Protein AF-A0A956P6Z5-F1 (afdb_monomer_lite)

Sequence (85 aa):
MSSINTNVSAMNALSIMRNVNSDLATTQERISTGSKVNSAKDNAAYFAISETMKGDSGMYKSIDEGLTMTKNVVSTARLGAETFA

Radius of gyration: 29.42 Å; chains: 1; bounding box: 66×23×84 Å

Foldseek 3Di:
DDDVPDDVVVVVVVVVVVVVVVVVVLVVVCVVVVDNQDDCVSPVVVVVVVVVVVVVVVVVVVVVVVVVVVVVVVVVVVVVVVVVD

Structure (mmCIF, N/CA/C/O backbone):
data_AF-A0A956P6Z5-F1
#
_entry.id   AF-A0A956P6Z5-F1
#
loop_
_atom_site.group_PDB
_atom_site.id
_atom_site.type_symbol
_atom_site.label_atom_id
_atom_site.label_alt_id
_atom_site.label_comp_id
_atom_site.label_asym_id
_atom_site.label_entity_id
_atom_site.label_seq_id
_atom_site.pdbx_PDB_ins_code
_atom_site.Cartn_x
_atom_site.Cartn_y
_atom_site.Cartn_z
_atom_site.occupancy
_atom_site.B_iso_or_equiv
_atom_site.auth_seq_id
_atom_site.auth_comp_id
_atom_site.auth_asym_id
_atom_site.auth_atom_id
_atom_site.pdbx_PDB_model_num
ATOM 1 N N . MET A 1 1 ? -29.738 1.275 42.071 1.00 52.28 1 MET A N 1
ATOM 2 C CA . MET A 1 1 ? -29.004 0.160 41.435 1.00 52.28 1 MET A CA 1
ATOM 3 C C . MET A 1 1 ? -27.567 0.167 41.937 1.00 52.28 1 MET A C 1
ATOM 5 O O . MET A 1 1 ? -26.702 0.750 41.303 1.00 52.28 1 MET A O 1
ATOM 9 N N . SER A 1 2 ? -27.333 -0.418 43.110 1.00 51.53 2 SER A N 1
ATOM 10 C CA . SER A 1 2 ? -25.989 -0.732 43.598 1.00 51.53 2 SER A CA 1
ATOM 11 C C . SER A 1 2 ? -25.876 -2.250 43.558 1.00 51.53 2 SER A C 1
ATOM 13 O O . SER A 1 2 ? -26.413 -2.933 44.425 1.00 51.53 2 SER A O 1
ATOM 15 N N . SER A 1 3 ? -25.294 -2.778 42.485 1.00 54.03 3 SER A N 1
ATOM 16 C CA . SER A 1 3 ? -24.974 -4.199 42.379 1.00 54.03 3 SER A CA 1
ATOM 17 C C . SER A 1 3 ? -23.496 -4.352 42.716 1.00 54.03 3 SER A C 1
ATOM 19 O O . SER A 1 3 ? -22.642 -4.065 41.883 1.00 54.03 3 SER A O 1
ATOM 21 N N . ILE A 1 4 ? -23.205 -4.801 43.942 1.00 62.06 4 ILE A N 1
ATOM 22 C CA . ILE A 1 4 ? -21.846 -5.063 44.460 1.00 62.06 4 ILE A CA 1
ATOM 23 C C . ILE A 1 4 ? -21.065 -6.025 43.543 1.00 62.06 4 ILE A C 1
ATOM 25 O O . ILE A 1 4 ? -19.856 -5.892 43.395 1.00 62.06 4 ILE A O 1
ATOM 29 N N . ASN A 1 5 ? -21.767 -6.940 42.866 1.00 67.06 5 ASN A N 1
ATOM 30 C CA . ASN A 1 5 ? -21.163 -7.983 42.032 1.00 67.06 5 ASN A CA 1
ATOM 31 C C . ASN A 1 5 ? -21.142 -7.667 40.525 1.00 67.06 5 ASN A C 1
ATOM 33 O O . ASN A 1 5 ? -20.496 -8.379 39.761 1.00 67.06 5 ASN A O 1
ATOM 37 N N . THR A 1 6 ? -21.856 -6.641 40.048 1.00 65.06 6 THR A N 1
ATOM 38 C CA . THR A 1 6 ? -21.901 -6.321 38.609 1.00 65.06 6 THR A CA 1
ATOM 39 C C . THR A 1 6 ? -22.022 -4.821 38.412 1.00 65.06 6 THR A C 1
ATOM 41 O O . THR A 1 6 ? -23.101 -4.238 38.512 1.00 65.06 6 THR A O 1
ATOM 44 N N . ASN A 1 7 ? -20.889 -4.191 38.119 1.00 78.44 7 ASN A N 1
ATOM 45 C CA . ASN A 1 7 ? -20.813 -2.764 37.860 1.00 78.44 7 ASN A CA 1
ATOM 46 C C . ASN A 1 7 ? -20.897 -2.512 36.348 1.00 78.44 7 ASN A C 1
ATOM 48 O O . ASN A 1 7 ? -19.903 -2.597 35.628 1.00 78.44 7 ASN A O 1
ATOM 52 N N . VAL A 1 8 ? -22.102 -2.205 35.864 1.00 81.88 8 VAL A N 1
ATOM 53 C CA . VAL A 1 8 ? -22.367 -1.917 34.444 1.00 81.88 8 VAL A CA 1
ATOM 54 C C . VAL A 1 8 ? -21.535 -0.728 33.942 1.00 81.88 8 VAL A C 1
ATOM 56 O O . VAL A 1 8 ? -21.055 -0.761 32.812 1.00 81.88 8 VAL A O 1
ATOM 59 N N . SER A 1 9 ? -21.274 0.274 34.789 1.00 83.19 9 SER A N 1
ATOM 60 C CA . SER A 1 9 ? -20.404 1.407 34.448 1.00 83.19 9 SER A CA 1
ATOM 61 C C . SER A 1 9 ? -18.957 0.965 34.222 1.00 83.19 9 SER A C 1
ATOM 63 O O . SER A 1 9 ? -18.327 1.409 33.265 1.00 83.19 9 SER A O 1
ATOM 65 N N . ALA A 1 10 ? -18.444 0.044 35.046 1.00 84.00 10 ALA A N 1
ATOM 66 C CA . ALA A 1 10 ? -17.114 -0.538 34.862 1.00 84.00 10 ALA A CA 1
ATOM 67 C C . ALA A 1 10 ? -17.041 -1.441 33.617 1.00 84.00 10 ALA A C 1
ATOM 69 O O . ALA A 1 10 ? -16.038 -1.420 32.911 1.00 84.00 10 ALA A O 1
ATOM 70 N N . MET A 1 11 ? -18.104 -2.189 33.297 1.00 87.56 11 MET A N 1
ATOM 71 C CA . MET A 1 11 ? -18.166 -2.979 32.058 1.00 87.56 11 MET A CA 1
ATOM 72 C C . MET A 1 11 ? -18.204 -2.096 30.806 1.00 87.56 11 MET A C 1
ATOM 74 O O . MET A 1 11 ? -17.537 -2.406 29.821 1.00 87.56 11 MET A O 1
ATOM 78 N N . ASN A 1 12 ? -18.930 -0.976 30.849 1.00 87.62 12 ASN A N 1
ATOM 79 C CA . ASN A 1 12 ? -18.937 -0.001 29.762 1.00 87.62 12 ASN A CA 1
ATOM 80 C C . ASN A 1 12 ? -17.559 0.658 29.601 1.00 87.62 12 ASN A C 1
ATOM 82 O O . ASN A 1 12 ? -17.019 0.700 28.499 1.00 87.62 12 ASN A O 1
ATOM 86 N N . ALA A 1 13 ? -16.940 1.080 30.710 1.00 88.06 13 ALA A N 1
ATOM 87 C CA . ALA A 1 13 ? -15.577 1.604 30.704 1.00 88.06 13 ALA A CA 1
ATOM 88 C C . ALA A 1 13 ? -14.578 0.584 30.134 1.00 88.06 13 ALA A C 1
ATOM 90 O O . ALA A 1 13 ? -13.745 0.949 29.312 1.00 88.06 13 ALA A O 1
ATOM 91 N N . LEU A 1 14 ? -14.700 -0.700 30.489 1.00 90.19 14 LEU A N 1
ATOM 92 C CA . LEU A 1 14 ? -13.872 -1.770 29.932 1.00 90.19 14 LEU A CA 1
ATOM 93 C C . LEU A 1 14 ? -14.109 -1.967 28.428 1.00 90.19 14 LEU A C 1
ATOM 95 O O . LEU A 1 14 ? -13.153 -2.185 27.688 1.00 90.19 14 LEU A O 1
ATOM 99 N N . SER A 1 15 ? -15.353 -1.872 27.953 1.00 90.75 15 SER A N 1
ATOM 100 C CA . SER A 1 15 ? -15.662 -1.935 26.519 1.00 90.75 15 SER A CA 1
ATOM 101 C C . SER A 1 15 ? -15.048 -0.761 25.755 1.00 90.75 15 SER A C 1
ATOM 103 O O . SER A 1 15 ? -14.438 -0.960 24.707 1.00 90.75 15 SER A O 1
ATOM 105 N N . ILE A 1 16 ? -15.152 0.453 26.304 1.00 91.94 16 ILE A N 1
ATOM 106 C CA . ILE A 1 16 ? -14.497 1.646 25.758 1.00 91.94 16 ILE A CA 1
ATOM 107 C C . ILE A 1 16 ? -12.981 1.454 25.757 1.00 91.94 16 ILE A C 1
ATOM 109 O O . ILE A 1 16 ? -12.338 1.706 24.746 1.00 91.94 16 ILE A O 1
ATOM 113 N N . MET A 1 17 ? -12.403 0.943 26.844 1.00 92.69 17 MET A N 1
ATOM 114 C CA . MET A 1 17 ? -10.960 0.735 26.942 1.00 92.69 17 MET A CA 1
ATOM 115 C C . MET A 1 17 ? -10.455 -0.314 25.940 1.00 92.69 17 MET A C 1
ATOM 117 O O . MET A 1 17 ? -9.381 -0.148 25.370 1.00 92.69 17 MET A O 1
ATOM 121 N N . ARG A 1 18 ? -11.239 -1.368 25.673 1.00 95.00 18 ARG A N 1
ATOM 122 C CA . ARG A 1 18 ? -10.945 -2.351 24.616 1.00 95.00 18 ARG A CA 1
ATOM 123 C C . ARG A 1 18 ? -10.962 -1.713 23.228 1.00 95.00 18 ARG A C 1
ATOM 125 O O . ARG A 1 18 ? -10.050 -1.979 22.452 1.00 95.00 18 ARG A O 1
ATOM 132 N N . ASN A 1 19 ? -11.942 -0.853 22.946 1.00 95.19 19 ASN A N 1
ATOM 133 C CA . ASN A 1 19 ? -11.994 -0.101 21.690 1.00 95.19 19 ASN A CA 1
ATOM 134 C C . ASN A 1 19 ? -10.789 0.839 21.555 1.00 95.19 19 ASN A C 1
ATOM 136 O O . ASN A 1 19 ? -10.076 0.762 20.563 1.00 95.19 19 ASN A O 1
ATOM 140 N N . VAL A 1 20 ? -10.481 1.628 22.590 1.00 94.69 20 VAL A N 1
ATOM 141 C CA . VAL A 1 20 ? -9.307 2.520 22.611 1.00 94.69 20 VAL A CA 1
ATOM 142 C C . VAL A 1 20 ? -8.011 1.740 22.388 1.00 94.69 20 VAL A C 1
ATOM 144 O O . VAL A 1 20 ? -7.146 2.187 21.642 1.00 94.69 20 VAL A O 1
ATOM 147 N N . ASN A 1 21 ? -7.867 0.562 22.998 1.00 95.50 21 ASN A N 1
ATOM 148 C CA . ASN A 1 21 ? -6.683 -0.272 22.808 1.00 95.50 21 ASN A CA 1
ATOM 149 C C . ASN A 1 21 ? -6.582 -0.824 21.374 1.00 95.50 21 ASN A C 1
ATOM 151 O O . ASN A 1 21 ? -5.485 -0.909 20.828 1.00 95.50 21 ASN A O 1
ATOM 155 N N . SER A 1 22 ? -7.716 -1.164 20.752 1.00 94.25 22 SER A N 1
ATOM 156 C CA . SER A 1 22 ? -7.772 -1.560 19.339 1.00 94.25 22 SER A CA 1
ATOM 157 C C . SER A 1 22 ? -7.383 -0.402 18.415 1.00 94.25 22 SER A C 1
ATOM 159 O O . SER A 1 22 ? -6.534 -0.570 17.543 1.00 94.25 22 SER A O 1
ATOM 161 N N . ASP A 1 23 ? -7.943 0.789 18.639 1.00 92.81 23 ASP A N 1
ATOM 162 C CA . ASP A 1 23 ? -7.641 1.990 17.851 1.00 92.81 23 ASP A CA 1
ATOM 163 C C . ASP A 1 23 ? -6.170 2.405 17.995 1.00 92.81 23 ASP A C 1
ATOM 165 O O . ASP A 1 23 ? -5.516 2.811 17.025 1.00 92.81 23 ASP A O 1
ATOM 169 N N . LEU A 1 24 ? -5.620 2.261 19.204 1.00 94.00 24 LEU A N 1
ATOM 170 C CA . LEU A 1 24 ? -4.210 2.490 19.484 1.00 94.00 24 LEU A CA 1
ATOM 171 C C . LEU A 1 24 ? -3.324 1.503 18.715 1.00 94.00 24 LEU A C 1
ATOM 173 O O . LEU A 1 24 ? -2.329 1.932 18.134 1.00 94.00 24 LEU A O 1
ATOM 177 N N . ALA A 1 25 ? -3.681 0.217 18.667 1.00 92.31 25 ALA A N 1
ATOM 178 C CA . ALA A 1 25 ? -2.932 -0.787 17.913 1.00 92.31 25 ALA A CA 1
ATOM 179 C C . ALA A 1 25 ? -2.892 -0.454 16.412 1.00 92.31 25 ALA A C 1
ATOM 181 O O . ALA A 1 25 ? -1.813 -0.416 15.823 1.00 92.31 25 ALA A O 1
ATOM 182 N N . THR A 1 26 ? -4.034 -0.102 15.809 1.00 89.88 26 THR A N 1
ATOM 183 C CA . THR A 1 26 ? -4.086 0.340 14.404 1.00 89.88 26 THR A CA 1
ATOM 184 C C . THR A 1 26 ? -3.268 1.612 14.172 1.00 89.88 26 THR A C 1
ATOM 186 O O . THR A 1 26 ? -2.583 1.747 13.158 1.00 89.88 26 THR A O 1
ATOM 189 N N . THR A 1 27 ? -3.312 2.563 15.107 1.00 90.44 27 THR A N 1
ATOM 190 C CA . THR A 1 27 ? -2.525 3.801 15.009 1.00 90.44 27 THR A CA 1
ATOM 191 C C . THR A 1 27 ? -1.027 3.515 15.071 1.00 90.44 27 THR A C 1
ATOM 193 O O . THR A 1 27 ? -0.273 4.042 14.255 1.00 90.44 27 THR A O 1
ATOM 196 N N . GLN A 1 28 ? -0.590 2.648 15.987 1.00 91.56 28 GLN A N 1
ATOM 197 C CA . GLN A 1 28 ? 0.805 2.218 16.077 1.00 91.56 28 GLN A CA 1
ATOM 198 C C . GLN A 1 28 ? 1.262 1.512 14.800 1.00 91.56 28 GLN A C 1
ATOM 200 O O . GLN A 1 28 ? 2.360 1.780 14.319 1.00 91.56 28 GLN A O 1
ATOM 205 N N . GLU A 1 29 ? 0.416 0.669 14.210 1.00 89.62 29 GLU A N 1
ATOM 206 C CA . GLU A 1 29 ? 0.733 -0.031 12.968 1.00 89.62 29 GLU A CA 1
ATOM 207 C C . GLU A 1 29 ? 0.962 0.944 11.800 1.00 89.62 29 GLU A C 1
ATOM 209 O O . GLU A 1 29 ? 1.945 0.831 11.060 1.00 89.62 29 GLU A O 1
ATOM 214 N N . ARG A 1 30 ? 0.113 1.973 11.685 1.00 88.88 30 ARG A N 1
ATOM 215 C CA . ARG A 1 30 ? 0.278 3.052 10.698 1.00 88.88 30 ARG A CA 1
ATOM 216 C C . ARG A 1 30 ? 1.527 3.892 10.946 1.00 88.88 30 ARG A C 1
ATOM 218 O O . ARG A 1 30 ? 2.193 4.270 9.990 1.00 88.88 30 ARG A O 1
ATOM 225 N N . ILE A 1 31 ? 1.861 4.180 12.206 1.00 91.31 31 ILE A N 1
ATOM 226 C CA . ILE A 1 31 ? 3.093 4.908 12.555 1.00 91.31 31 ILE A CA 1
ATOM 227 C C . ILE A 1 31 ? 4.325 4.071 12.198 1.00 91.31 31 ILE A C 1
ATOM 229 O O . ILE A 1 31 ? 5.260 4.590 11.597 1.00 91.31 31 ILE A O 1
ATOM 233 N N . SER A 1 32 ? 4.317 2.775 12.518 1.00 91.06 32 SER A N 1
ATOM 234 C CA . SER A 1 32 ? 5.450 1.879 12.274 1.00 91.06 32 SER A CA 1
ATOM 235 C C . SER A 1 32 ? 5.729 1.653 10.788 1.00 91.06 32 SER A C 1
ATOM 237 O O . SER A 1 32 ? 6.874 1.422 10.412 1.00 91.06 32 SER A O 1
ATOM 239 N N . THR A 1 33 ? 4.696 1.671 9.950 1.00 87.81 33 THR A N 1
ATOM 240 C CA . THR A 1 33 ? 4.810 1.418 8.503 1.00 87.81 33 THR A CA 1
ATOM 241 C C . THR A 1 33 ? 4.801 2.687 7.660 1.00 87.81 33 THR A C 1
ATOM 243 O O . THR A 1 33 ? 5.091 2.638 6.465 1.00 87.81 33 THR A O 1
ATOM 246 N N . GLY A 1 34 ? 4.423 3.821 8.256 1.00 89.94 34 GLY A N 1
ATOM 247 C CA . GLY A 1 34 ? 4.194 5.087 7.561 1.00 89.94 34 GLY A CA 1
ATOM 248 C C . GLY A 1 34 ? 3.028 5.052 6.565 1.00 89.94 34 GLY A C 1
ATOM 249 O O . GLY A 1 34 ? 2.809 6.031 5.854 1.00 89.94 34 GLY A O 1
ATOM 250 N N . SER A 1 35 ? 2.281 3.946 6.489 1.00 84.50 35 SER A N 1
ATOM 251 C CA . SER A 1 35 ? 1.262 3.707 5.469 1.00 84.50 35 SER A CA 1
ATOM 252 C C . SER A 1 35 ? -0.125 3.663 6.096 1.00 84.50 35 SER A C 1
ATOM 254 O O . SER A 1 35 ? -0.359 3.027 7.119 1.00 84.50 35 SER A O 1
ATOM 256 N N . LYS A 1 36 ? -1.088 4.353 5.475 1.00 82.38 36 LYS A N 1
ATOM 257 C CA . LYS A 1 36 ? -2.484 4.363 5.948 1.00 82.38 36 LYS A CA 1
ATOM 258 C C . LYS A 1 36 ? -3.199 3.027 5.698 1.00 82.38 36 LYS A C 1
ATOM 260 O O . LYS A 1 36 ? -4.110 2.684 6.452 1.00 82.38 36 LYS A O 1
ATOM 265 N N . VAL A 1 37 ? -2.796 2.324 4.638 1.00 83.94 37 VAL A N 1
ATOM 266 C CA . VAL A 1 37 ? -3.299 1.017 4.195 1.00 83.94 37 VAL A CA 1
ATOM 267 C C . VAL A 1 37 ? -2.099 0.082 4.159 1.00 83.94 37 VAL A C 1
ATOM 269 O O . VAL A 1 37 ? -1.220 0.266 3.320 1.00 83.94 37 VAL A O 1
ATOM 272 N N . ASN A 1 38 ? -2.048 -0.876 5.080 1.00 79.38 38 ASN A N 1
ATOM 273 C CA . ASN A 1 38 ? -0.934 -1.816 5.178 1.00 79.38 38 ASN A CA 1
ATOM 274 C C . ASN A 1 38 ? -1.224 -3.130 4.474 1.00 79.38 38 ASN A C 1
ATOM 276 O O . ASN A 1 38 ? -0.327 -3.759 3.917 1.00 79.38 38 ASN A O 1
ATOM 280 N N . SER A 1 39 ? -2.482 -3.552 4.516 1.00 80.56 39 SER A N 1
ATOM 281 C CA . SER A 1 39 ? -2.903 -4.843 4.005 1.00 80.56 39 SER A CA 1
ATOM 282 C C . SER A 1 39 ? -4.129 -4.725 3.107 1.00 80.56 39 SER A C 1
ATOM 284 O O . SER A 1 39 ? -4.917 -3.778 3.190 1.00 80.56 39 SER A O 1
ATOM 286 N N . ALA A 1 40 ? -4.354 -5.759 2.295 1.00 80.00 40 ALA A N 1
ATOM 287 C CA . ALA A 1 40 ? -5.584 -5.903 1.521 1.00 80.00 40 ALA A CA 1
ATOM 288 C C . ALA A 1 40 ? -6.850 -5.955 2.404 1.00 80.00 40 ALA A C 1
ATOM 290 O O . ALA A 1 40 ? -7.946 -5.712 1.904 1.00 80.00 40 ALA A 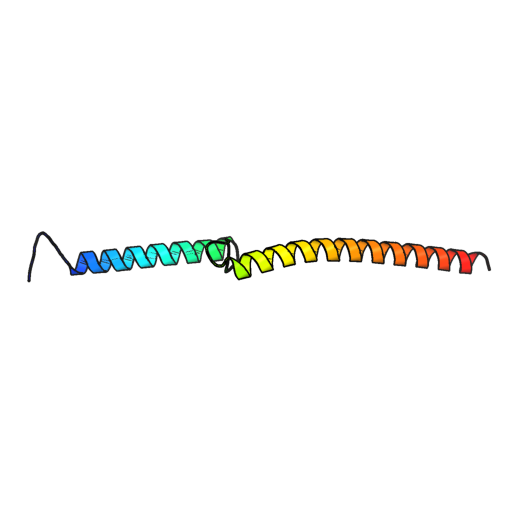O 1
ATOM 291 N N . LYS A 1 41 ? -6.713 -6.244 3.710 1.00 82.00 41 LYS A N 1
ATOM 292 C CA . LYS A 1 41 ? -7.827 -6.212 4.669 1.00 82.00 41 LYS A CA 1
ATOM 293 C C . LYS A 1 41 ? -8.238 -4.785 5.033 1.00 82.00 41 LYS A C 1
ATOM 295 O O . LYS A 1 41 ? -9.419 -4.557 5.268 1.00 82.00 41 LYS A O 1
ATOM 300 N N . ASP A 1 42 ? -7.297 -3.840 5.040 1.00 80.94 42 ASP A N 1
ATOM 301 C CA . ASP A 1 42 ? -7.583 -2.437 5.363 1.00 80.94 42 ASP A CA 1
ATOM 302 C C . ASP A 1 42 ? -8.284 -1.742 4.196 1.00 80.94 42 ASP A C 1
ATOM 304 O O . ASP A 1 42 ? -9.238 -0.987 4.384 1.00 80.94 42 ASP A O 1
ATOM 308 N N . ASN A 1 43 ? -7.806 -1.999 2.973 1.00 82.81 43 ASN A N 1
ATOM 309 C CA . ASN A 1 43 ? -8.471 -1.574 1.751 1.00 82.81 43 ASN A CA 1
ATOM 310 C C . ASN A 1 43 ? -7.941 -2.331 0.526 1.00 82.81 43 ASN A C 1
ATOM 312 O O . ASN A 1 43 ? -6.904 -1.971 -0.028 1.00 82.81 43 ASN A O 1
ATOM 316 N N . ALA A 1 44 ? -8.677 -3.341 0.065 1.00 85.06 44 ALA A N 1
ATOM 317 C CA . ALA A 1 44 ? -8.256 -4.166 -1.066 1.00 85.06 44 ALA A CA 1
ATOM 318 C C . ALA A 1 44 ? -8.034 -3.359 -2.357 1.00 85.06 44 ALA A C 1
ATOM 320 O O . ALA A 1 44 ? -7.080 -3.626 -3.082 1.00 85.06 44 ALA A O 1
ATOM 321 N N . ALA A 1 45 ? -8.872 -2.351 -2.625 1.00 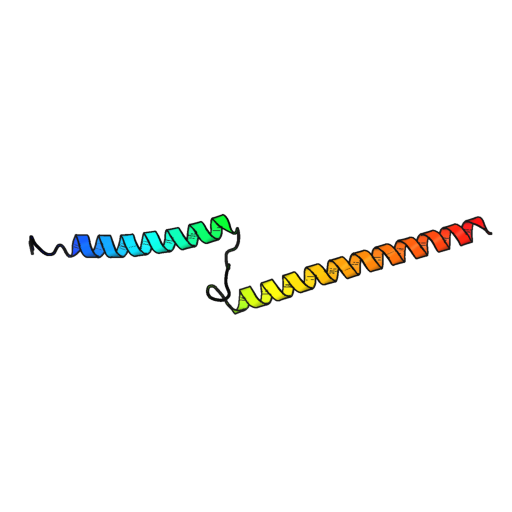88.12 45 ALA A N 1
ATOM 322 C CA . ALA A 1 45 ? -8.766 -1.541 -3.835 1.00 88.12 45 ALA A CA 1
ATOM 323 C C . ALA A 1 45 ? -7.505 -0.665 -3.816 1.00 88.12 45 ALA A C 1
ATOM 325 O O . ALA A 1 45 ? -6.687 -0.751 -4.727 1.00 88.12 45 ALA A O 1
ATOM 326 N N . TYR A 1 46 ? -7.299 0.132 -2.762 1.00 85.75 46 TYR A N 1
ATOM 327 C CA . TYR A 1 46 ? -6.104 0.979 -2.668 1.00 85.75 46 TYR A CA 1
ATOM 328 C C . TYR A 1 46 ? -4.822 0.161 -2.522 1.00 85.75 46 TYR A C 1
ATOM 330 O O . TYR A 1 46 ? -3.804 0.551 -3.085 1.00 85.75 46 TYR A O 1
ATOM 338 N N . PHE A 1 47 ? -4.869 -0.978 -1.827 1.00 89.00 47 PHE A N 1
ATOM 339 C CA . PHE A 1 47 ? -3.727 -1.881 -1.733 1.00 89.00 47 PHE A CA 1
ATOM 340 C C . PHE A 1 47 ? -3.341 -2.431 -3.113 1.00 89.00 47 PHE A C 1
ATOM 342 O O . PHE A 1 47 ? -2.185 -2.304 -3.508 1.00 89.00 47 PHE A O 1
ATOM 349 N N . ALA A 1 48 ? -4.305 -2.943 -3.888 1.00 87.19 48 ALA A N 1
ATOM 350 C CA . ALA A 1 48 ? -4.050 -3.449 -5.236 1.00 87.19 48 ALA A CA 1
ATOM 351 C C . ALA A 1 48 ? -3.497 -2.363 -6.169 1.00 87.19 48 ALA A C 1
ATOM 353 O O . ALA A 1 48 ? -2.505 -2.593 -6.852 1.00 87.19 48 ALA A O 1
ATOM 354 N N . ILE A 1 49 ? -4.080 -1.158 -6.150 1.00 86.69 49 ILE A N 1
ATOM 355 C CA . ILE A 1 49 ? -3.570 -0.033 -6.944 1.00 86.69 49 ILE A CA 1
ATOM 356 C C . ILE A 1 49 ? -2.145 0.332 -6.493 1.00 86.69 49 ILE A C 1
ATOM 358 O O . ILE A 1 49 ? -1.281 0.556 -7.336 1.00 86.69 49 ILE A O 1
ATOM 362 N N . SER A 1 50 ? -1.871 0.372 -5.183 1.00 87.81 50 SER A N 1
ATOM 363 C CA . SER A 1 50 ? -0.534 0.694 -4.666 1.00 87.81 50 SER A CA 1
ATOM 364 C C . SER A 1 50 ? 0.521 -0.331 -5.082 1.00 87.81 50 SER A C 1
ATOM 366 O O . SER A 1 50 ? 1.657 0.045 -5.362 1.00 87.81 50 SER A O 1
ATOM 368 N N . GLU A 1 51 ? 0.144 -1.606 -5.177 1.00 88.19 51 GLU A N 1
ATOM 369 C CA . GLU A 1 51 ? 1.044 -2.672 -5.607 1.00 88.19 51 GLU A CA 1
ATOM 370 C C . GLU A 1 51 ? 1.313 -2.602 -7.114 1.00 88.19 51 GLU A C 1
ATOM 372 O O . GLU A 1 51 ? 2.468 -2.670 -7.533 1.00 88.19 51 GLU A O 1
ATOM 377 N N . THR A 1 52 ? 0.282 -2.341 -7.926 1.00 91.94 52 THR A N 1
ATOM 378 C CA . THR A 1 52 ? 0.455 -2.053 -9.359 1.00 91.94 52 THR A CA 1
ATOM 379 C C . THR A 1 52 ? 1.376 -0.851 -9.569 1.00 91.94 52 THR A C 1
ATOM 381 O O . THR A 1 52 ? 2.346 -0.951 -10.314 1.00 91.94 52 THR A O 1
ATOM 384 N N . MET A 1 53 ? 1.157 0.254 -8.847 1.00 89.38 53 MET A N 1
ATOM 385 C CA . MET A 1 53 ? 2.013 1.443 -8.946 1.00 89.38 53 MET A CA 1
ATOM 386 C C . MET A 1 53 ? 3.467 1.172 -8.526 1.00 89.38 53 MET A C 1
ATOM 388 O O . MET A 1 53 ? 4.390 1.742 -9.109 1.00 89.38 53 MET A O 1
ATOM 392 N N . LYS A 1 54 ? 3.705 0.313 -7.524 1.00 88.19 54 LYS A N 1
ATOM 393 C CA . LYS A 1 54 ? 5.067 -0.114 -7.159 1.00 88.19 54 LYS A CA 1
ATOM 394 C C . LYS A 1 54 ? 5.735 -0.890 -8.293 1.00 88.19 54 LYS A C 1
ATOM 396 O O . LYS A 1 54 ? 6.903 -0.630 -8.581 1.00 88.19 54 LYS A O 1
ATOM 401 N N . GLY A 1 55 ? 5.003 -1.799 -8.941 1.00 91.25 55 GLY A N 1
ATOM 402 C CA . GLY A 1 55 ? 5.474 -2.513 -10.130 1.00 91.25 55 GLY A CA 1
ATOM 403 C C . GLY A 1 55 ? 5.823 -1.558 -11.274 1.00 91.25 55 GLY A C 1
ATOM 404 O O . GLY A 1 55 ? 6.926 -1.624 -11.821 1.00 91.25 55 GLY A O 1
ATOM 405 N N . ASP A 1 56 ? 4.931 -0.606 -11.557 1.00 92.38 56 ASP A N 1
ATOM 406 C CA . ASP A 1 56 ? 5.123 0.409 -12.596 1.00 92.38 56 ASP A CA 1
ATOM 407 C C . ASP A 1 56 ? 6.356 1.282 -12.324 1.00 92.38 56 ASP A C 1
ATOM 409 O O . ASP A 1 56 ? 7.136 1.550 -13.233 1.00 92.38 56 ASP A O 1
ATOM 413 N N . SER A 1 57 ? 6.589 1.687 -11.072 1.00 91.44 57 SER A N 1
ATOM 414 C CA . SER A 1 57 ? 7.771 2.473 -10.683 1.00 91.44 57 SER A CA 1
ATOM 415 C C . SER A 1 57 ? 9.088 1.750 -10.992 1.00 91.44 57 SER A C 1
ATOM 417 O O . SER A 1 57 ? 10.020 2.347 -11.538 1.00 91.44 57 SER A O 1
ATOM 419 N N . GLY A 1 58 ? 9.159 0.444 -10.710 1.00 92.44 58 GLY A N 1
ATOM 420 C CA . GLY A 1 58 ? 10.319 -0.377 -11.062 1.00 92.44 58 GLY A CA 1
ATOM 421 C C . GLY A 1 58 ? 10.534 -0.454 -12.574 1.00 92.44 58 GLY A C 1
ATOM 422 O O . GLY A 1 58 ? 11.651 -0.256 -13.051 1.00 92.44 58 GLY A O 1
ATOM 423 N N . MET A 1 59 ? 9.453 -0.660 -13.329 1.00 93.00 59 MET A N 1
ATOM 424 C CA . MET A 1 59 ? 9.491 -0.667 -14.792 1.00 93.00 59 MET A CA 1
ATOM 425 C C . MET A 1 59 ? 9.963 0.679 -15.358 1.00 93.00 59 MET A C 1
ATOM 427 O O . MET A 1 59 ? 10.839 0.702 -16.222 1.00 93.00 59 MET A O 1
ATOM 431 N N . TYR A 1 60 ? 9.435 1.802 -14.861 1.00 94.19 60 TYR A N 1
ATOM 432 C CA . TYR A 1 60 ? 9.850 3.134 -15.304 1.00 94.19 60 TYR A CA 1
ATOM 433 C C . TYR A 1 60 ? 11.327 3.395 -15.035 1.00 94.19 60 TYR A C 1
ATOM 435 O O . TYR A 1 60 ? 12.001 3.955 -15.896 1.00 94.19 60 TYR A O 1
ATOM 443 N N . LYS A 1 61 ? 11.854 2.939 -13.894 1.00 94.38 61 LYS A N 1
ATOM 444 C CA . LYS A 1 61 ? 13.286 3.029 -13.604 1.00 94.38 61 LYS A CA 1
ATOM 445 C C . LYS A 1 61 ? 14.123 2.254 -14.625 1.00 94.38 61 LYS A C 1
ATOM 447 O O . LYS A 1 61 ? 15.100 2.786 -15.138 1.00 94.38 61 LYS A O 1
ATOM 452 N N . SER A 1 62 ? 13.728 1.029 -14.969 1.00 94.00 62 SER A N 1
ATOM 453 C CA . SER A 1 62 ? 14.436 0.245 -15.991 1.00 94.00 62 SER A CA 1
ATOM 454 C C . SER A 1 62 ? 14.368 0.885 -17.382 1.00 94.00 62 SER A C 1
ATOM 456 O O . SER A 1 62 ? 15.350 0.862 -18.122 1.00 94.00 62 SER A O 1
ATOM 458 N N . ILE A 1 63 ? 13.229 1.487 -17.742 1.00 94.94 63 ILE A N 1
ATOM 459 C CA . ILE A 1 63 ? 13.090 2.245 -18.993 1.00 94.94 63 ILE A CA 1
ATOM 460 C C . ILE A 1 63 ? 14.015 3.470 -18.985 1.00 94.94 63 ILE A C 1
ATOM 462 O O . ILE A 1 63 ? 14.705 3.711 -19.974 1.00 94.94 63 ILE A O 1
ATOM 466 N N . ASP A 1 64 ? 14.065 4.219 -17.883 1.00 95.38 64 ASP A N 1
ATOM 467 C CA . ASP A 1 64 ? 14.934 5.391 -17.725 1.00 95.38 64 ASP A CA 1
ATOM 468 C C . ASP A 1 64 ? 16.425 5.032 -17.843 1.00 95.38 64 ASP A C 1
ATOM 470 O O . ASP A 1 64 ? 17.179 5.700 -18.557 1.00 95.38 64 ASP A O 1
ATOM 474 N N . GLU A 1 65 ? 16.842 3.915 -17.243 1.00 95.88 65 GLU A N 1
ATOM 475 C CA . GLU A 1 65 ? 18.197 3.373 -17.390 1.00 95.88 65 GLU A CA 1
ATOM 476 C C . GLU A 1 65 ? 18.508 3.022 -18.859 1.00 95.88 65 GLU A C 1
ATOM 478 O O . GLU A 1 65 ? 19.565 3.390 -19.381 1.00 95.88 65 GLU A O 1
ATOM 483 N N . GLY A 1 66 ? 17.570 2.383 -19.568 1.00 95.62 66 GLY A N 1
ATOM 484 C CA . GLY A 1 66 ? 17.715 2.051 -20.990 1.00 95.62 66 GLY A CA 1
ATOM 485 C C . GLY A 1 66 ? 17.777 3.279 -21.908 1.00 95.62 66 GLY A C 1
ATOM 486 O O . GLY A 1 66 ? 18.601 3.340 -22.831 1.00 95.62 66 GLY A O 1
ATOM 487 N N . LEU A 1 67 ? 16.952 4.295 -21.644 1.00 95.88 67 LEU A N 1
ATOM 488 C CA . LEU A 1 67 ? 16.984 5.575 -22.358 1.00 95.88 67 LEU A CA 1
ATOM 489 C C . LEU A 1 67 ? 18.292 6.323 -22.098 1.00 95.88 67 LEU A C 1
ATOM 491 O O . LEU A 1 67 ? 18.902 6.843 -23.034 1.00 95.88 67 LEU A O 1
ATOM 495 N N . THR A 1 68 ? 18.762 6.329 -20.852 1.00 96.25 68 THR A N 1
ATOM 496 C CA . THR A 1 68 ? 20.048 6.921 -20.470 1.00 96.25 68 THR A CA 1
ATOM 497 C C . THR A 1 68 ? 21.205 6.231 -21.188 1.00 96.25 68 THR A C 1
ATOM 499 O O . THR A 1 68 ? 22.070 6.905 -21.752 1.00 96.25 68 THR A O 1
ATOM 502 N N . MET A 1 69 ? 21.199 4.897 -21.262 1.00 96.12 69 MET A N 1
ATOM 503 C CA . MET A 1 69 ? 22.194 4.145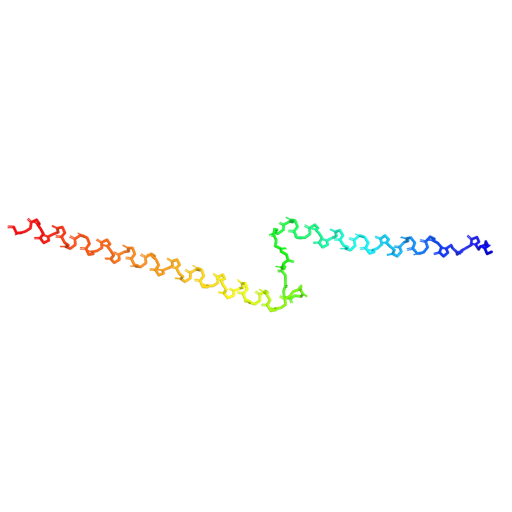 -22.027 1.00 96.12 69 MET A CA 1
ATOM 504 C C . MET A 1 69 ? 22.157 4.520 -23.513 1.00 96.12 69 MET A C 1
ATOM 506 O O . MET A 1 69 ? 23.196 4.819 -24.099 1.00 96.12 69 MET A O 1
ATOM 510 N N . THR A 1 70 ? 20.966 4.568 -24.111 1.00 95.50 70 THR A N 1
ATOM 511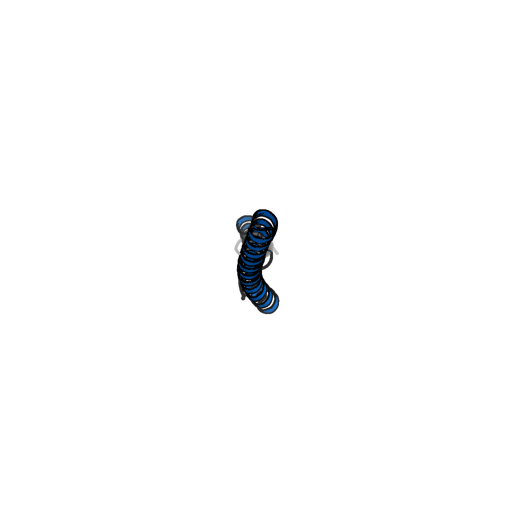 C CA . THR A 1 70 ? 20.786 4.943 -25.522 1.00 95.50 70 THR A CA 1
ATOM 512 C C . THR A 1 70 ? 21.313 6.352 -25.790 1.00 95.50 70 THR A C 1
ATOM 514 O O . THR A 1 70 ? 22.049 6.572 -26.751 1.00 95.50 70 THR A O 1
ATOM 517 N N . LYS A 1 71 ? 21.011 7.305 -24.903 1.00 95.69 71 LYS A N 1
ATOM 518 C CA . LYS A 1 71 ? 21.522 8.677 -24.973 1.00 95.69 71 LYS A CA 1
ATOM 519 C C . LYS A 1 71 ? 23.050 8.714 -24.933 1.00 95.69 71 LYS A C 1
ATOM 521 O O . LYS A 1 71 ? 23.657 9.437 -25.721 1.00 95.69 71 LYS A O 1
ATOM 526 N N . ASN A 1 72 ? 23.669 7.925 -24.057 1.00 95.19 72 ASN A N 1
ATOM 527 C CA . ASN A 1 72 ? 25.125 7.838 -23.958 1.00 95.19 72 ASN A CA 1
ATOM 528 C C . ASN A 1 72 ? 25.742 7.255 -25.235 1.00 95.19 72 ASN A C 1
ATOM 530 O O . ASN A 1 72 ? 26.673 7.846 -25.774 1.00 95.19 72 ASN A O 1
ATOM 534 N N . VAL A 1 73 ? 25.182 6.165 -25.772 1.00 94.69 73 VAL A N 1
ATOM 535 C CA . VAL A 1 73 ? 25.639 5.558 -27.035 1.00 94.69 73 VAL A CA 1
ATOM 536 C C . VAL A 1 73 ? 25.551 6.556 -28.189 1.00 94.69 73 VAL A C 1
ATOM 538 O O . VAL A 1 73 ? 26.519 6.723 -28.927 1.00 94.69 73 VAL A O 1
ATOM 541 N N . VAL A 1 74 ? 24.429 7.270 -28.320 1.00 95.25 74 VAL A N 1
ATOM 542 C CA . VAL A 1 74 ? 24.254 8.304 -29.353 1.00 95.25 74 VAL A CA 1
ATOM 543 C C . VAL A 1 74 ? 25.251 9.449 -29.166 1.00 95.25 74 VAL A C 1
ATOM 545 O O . VAL A 1 74 ? 25.829 9.922 -30.142 1.00 95.25 74 VAL A O 1
ATOM 548 N N . SER A 1 75 ? 25.504 9.876 -27.927 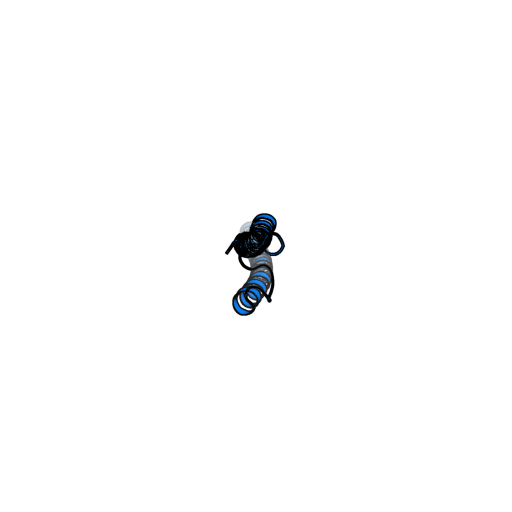1.00 93.94 75 SER A N 1
ATOM 549 C CA . SER A 1 75 ? 26.498 10.914 -27.636 1.00 93.94 75 SER A CA 1
ATOM 550 C C . SER A 1 75 ? 27.914 10.480 -28.026 1.00 93.94 75 SER A C 1
ATOM 552 O O . SER A 1 75 ? 28.646 11.272 -28.615 1.00 93.94 75 SER A O 1
ATOM 554 N N . THR A 1 76 ? 28.301 9.235 -27.735 1.00 92.50 76 THR A N 1
ATOM 555 C CA . THR A 1 76 ? 29.604 8.681 -28.134 1.00 92.50 76 THR A CA 1
ATOM 556 C C . THR A 1 76 ? 29.707 8.525 -29.648 1.00 92.50 76 THR A C 1
ATOM 558 O O . THR A 1 76 ? 30.736 8.870 -30.220 1.00 92.50 76 THR A O 1
ATOM 561 N N . ALA A 1 77 ? 28.647 8.059 -30.312 1.00 93.44 77 ALA A N 1
ATOM 562 C CA . ALA A 1 77 ? 28.610 7.951 -31.768 1.00 93.44 77 ALA A CA 1
ATOM 563 C C . ALA A 1 77 ? 28.760 9.325 -32.440 1.00 93.44 77 ALA A C 1
ATOM 565 O O . ALA A 1 77 ? 29.530 9.459 -33.389 1.00 93.44 77 ALA A O 1
ATOM 566 N N . ARG A 1 78 ? 28.082 10.357 -31.916 1.00 94.25 78 ARG A N 1
ATOM 567 C CA . ARG A 1 78 ? 28.227 11.737 -32.398 1.00 94.25 78 ARG A CA 1
ATOM 568 C C . ARG A 1 78 ? 29.648 12.256 -32.196 1.00 94.25 78 ARG A C 1
ATOM 570 O O . ARG A 1 78 ? 30.222 12.776 -33.141 1.00 94.25 78 ARG A O 1
ATOM 577 N N . LEU A 1 79 ? 30.222 12.069 -31.005 1.00 93.31 79 LEU A N 1
ATOM 578 C CA . LEU A 1 79 ? 31.610 12.451 -30.736 1.00 93.31 79 LEU A CA 1
ATOM 579 C C . LEU A 1 79 ? 32.569 11.766 -31.718 1.00 93.31 79 LEU A C 1
ATOM 581 O O . LEU A 1 79 ? 33.391 12.434 -32.332 1.00 93.31 79 LEU A O 1
ATOM 585 N N . GLY A 1 80 ? 32.432 10.454 -31.924 1.00 91.19 80 GLY A N 1
ATOM 586 C CA . GLY A 1 80 ? 33.241 9.715 -32.894 1.00 91.19 80 GLY A CA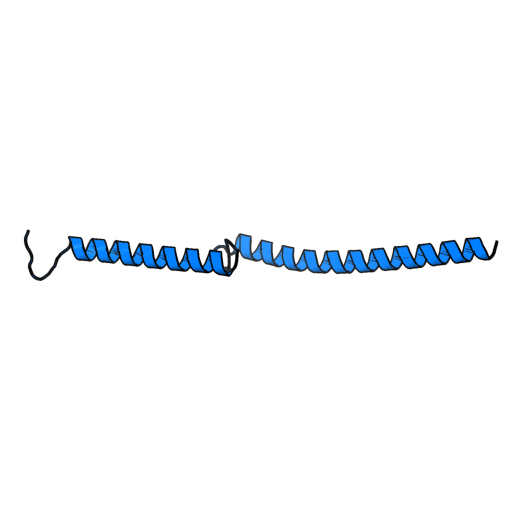 1
ATOM 587 C C . GLY A 1 80 ? 33.109 10.257 -34.320 1.00 91.19 80 GLY A C 1
ATOM 588 O O . GLY A 1 80 ? 34.119 10.407 -34.999 1.00 91.19 80 GLY A O 1
ATOM 589 N N . ALA A 1 81 ? 31.895 10.615 -34.753 1.00 92.19 81 ALA A N 1
ATOM 590 C CA . ALA A 1 81 ? 31.665 11.237 -36.058 1.00 92.19 81 ALA A CA 1
ATOM 591 C C . ALA A 1 81 ? 32.317 12.628 -36.177 1.00 92.19 81 ALA A C 1
ATOM 593 O O . ALA A 1 81 ? 32.917 12.926 -37.204 1.00 92.19 81 ALA A O 1
ATOM 594 N N . GLU A 1 82 ? 32.250 13.451 -35.127 1.00 91.25 82 GLU A N 1
ATOM 595 C CA . GLU A 1 82 ? 32.890 14.776 -35.072 1.00 91.25 82 GLU A CA 1
ATOM 596 C C . GLU A 1 82 ? 34.422 14.701 -35.003 1.00 91.25 82 GLU A C 1
ATOM 598 O O . GLU A 1 82 ? 35.089 15.641 -35.412 1.00 91.25 82 GLU A O 1
ATOM 603 N N . THR A 1 83 ? 34.995 13.603 -34.495 1.00 86.75 83 THR A N 1
ATOM 604 C CA . THR A 1 83 ? 36.459 13.447 -34.382 1.00 86.75 83 THR A CA 1
ATOM 605 C C . THR A 1 83 ? 37.099 12.856 -35.648 1.00 86.75 83 THR A C 1
ATOM 607 O O . THR A 1 83 ? 38.318 12.901 -35.790 1.00 86.75 83 THR A O 1
ATOM 610 N N . PHE A 1 84 ? 36.305 12.246 -36.537 1.00 60.44 84 PHE A N 1
ATOM 611 C CA . PHE A 1 84 ? 36.777 11.614 -37.779 1.00 60.44 84 PHE A CA 1
ATOM 612 C C . PHE A 1 84 ? 36.573 12.497 -39.026 1.00 60.44 84 PHE A C 1
ATOM 614 O O . PHE A 1 84 ? 37.133 12.187 -40.079 1.00 60.44 84 PHE A O 1
ATOM 621 N N . ALA A 1 85 ? 35.765 13.557 -38.911 1.00 52.25 85 ALA A N 1
ATOM 622 C CA . ALA A 1 85 ? 35.606 14.620 -39.907 1.00 52.25 85 ALA A CA 1
ATOM 623 C C . ALA A 1 85 ? 36.637 15.736 -39.680 1.00 52.25 85 ALA A C 1
ATOM 625 O O . ALA A 1 85 ? 37.115 16.292 -40.694 1.00 52.25 85 ALA A O 1
#

pLDDT: mean 87.15, std 10.54, range [51.53, 96.25]

Secondary structure (DSSP, 8-state):
---TT--HHHHHHHHHHHHHHHHHHHHHHHHHHS-S--SHHHHHHHHHHHHHHHHHHHHHHHHHHHHHHHHHHHHHHHHHHHHH-